Protein AF-A0A958K351-F1 (afdb_monomer_lite)

pLDDT: mean 77.96, std 15.74, range [41.97, 95.06]

Radius of gyration: 29.77 Å; chains: 1; bounding box: 104×42×27 Å

Sequence (90 aa):
MSCADQYLEPRKFEKPTNVEFVEIDAHNGRRASAQCPKDQRVWEVYLKGTEPLSECPLHGDPYRDSQTQGNGSKNKSNDRKSIWDLVFGD

Structure (mmCIF, N/CA/C/O backbone):
data_AF-A0A958K351-F1
#
_entry.id   AF-A0A958K351-F1
#
loop_
_atom_site.group_PDB
_atom_site.id
_atom_site.type_symbol
_atom_site.label_atom_id
_atom_site.label_alt_id
_atom_site.label_comp_id
_atom_site.label_asym_id
_atom_site.label_entity_id
_atom_site.label_seq_id
_atom_site.pdbx_PDB_ins_code
_atom_site.Cartn_x
_atom_site.Cartn_y
_atom_site.Cartn_z
_atom_site.occupancy
_atom_site.B_iso_or_equiv
_atom_site.auth_seq_id
_atom_site.auth_comp_id
_atom_site.auth_asym_id
_atom_site.auth_atom_id
_atom_site.pdbx_PDB_model_num
ATOM 1 N N . MET A 1 1 ? -44.692 -20.818 -2.213 1.00 52.62 1 MET A N 1
ATOM 2 C CA . MET A 1 1 ? -43.304 -20.541 -1.791 1.00 52.62 1 MET A CA 1
ATOM 3 C C . MET A 1 1 ? -42.902 -19.182 -2.343 1.00 52.62 1 MET A C 1
ATOM 5 O O . MET A 1 1 ? -42.851 -19.050 -3.556 1.00 52.62 1 MET A O 1
ATOM 9 N N . SER A 1 2 ? -42.716 -18.171 -1.490 1.00 60.28 2 SER A N 1
ATOM 10 C CA . SER A 1 2 ? -42.203 -16.852 -1.889 1.00 60.28 2 SER A CA 1
ATOM 11 C C . SER A 1 2 ? -40.784 -16.732 -1.338 1.00 60.28 2 SER A C 1
ATOM 13 O O . SER A 1 2 ? -40.612 -16.757 -0.123 1.00 60.28 2 SER A O 1
ATOM 15 N N . CYS A 1 3 ? -39.790 -16.701 -2.225 1.00 70.44 3 CYS A N 1
ATOM 16 C CA . CYS A 1 3 ? -38.358 -16.703 -1.898 1.00 70.44 3 CYS A CA 1
ATOM 17 C C . CYS A 1 3 ? -37.689 -15.371 -2.279 1.00 70.44 3 CYS A C 1
ATOM 19 O O . CYS A 1 3 ? -36.566 -15.370 -2.771 1.00 70.44 3 CYS A O 1
ATOM 21 N N . ALA A 1 4 ? -38.396 -14.247 -2.149 1.00 74.88 4 ALA A N 1
ATOM 22 C CA . ALA A 1 4 ? -37.821 -12.937 -2.437 1.00 74.88 4 ALA A CA 1
ATOM 23 C C . ALA A 1 4 ? -37.356 -12.286 -1.129 1.00 74.88 4 ALA A C 1
ATOM 25 O O . ALA A 1 4 ? -38.183 -11.815 -0.345 1.00 74.88 4 ALA A O 1
ATOM 26 N N . ASP A 1 5 ? -36.041 -12.289 -0.899 1.00 77.38 5 ASP A N 1
ATOM 27 C CA . ASP A 1 5 ? -35.417 -11.498 0.163 1.00 77.38 5 ASP A CA 1
ATOM 28 C C . ASP A 1 5 ? -35.738 -10.008 -0.036 1.00 77.38 5 ASP A C 1
ATOM 30 O O . ASP A 1 5 ? -35.788 -9.502 -1.161 1.00 77.38 5 ASP A O 1
ATOM 34 N N . GLN A 1 6 ? -35.991 -9.294 1.063 1.00 80.31 6 GLN A N 1
ATOM 35 C CA . GLN A 1 6 ? -36.302 -7.865 1.020 1.00 80.31 6 GLN A CA 1
ATOM 36 C C . GLN A 1 6 ? -35.091 -7.059 0.538 1.00 80.31 6 GLN A C 1
ATOM 38 O O . GLN A 1 6 ? -33.994 -7.171 1.085 1.00 80.31 6 GLN A O 1
ATOM 43 N N . TYR A 1 7 ? -35.311 -6.198 -0.456 1.00 80.44 7 TYR A N 1
ATOM 44 C CA . TYR A 1 7 ? -34.304 -5.251 -0.920 1.00 80.44 7 TYR A CA 1
ATOM 45 C C . TYR A 1 7 ? -34.080 -4.174 0.150 1.00 80.44 7 TYR A C 1
ATOM 47 O O . TYR A 1 7 ? -34.971 -3.372 0.432 1.00 80.44 7 TYR A O 1
ATOM 55 N N . LEU A 1 8 ? -32.898 -4.175 0.766 1.00 83.38 8 LEU A N 1
ATOM 56 C CA . LEU A 1 8 ? -32.475 -3.141 1.705 1.00 83.38 8 LEU A CA 1
ATOM 57 C C . LEU A 1 8 ? -31.769 -2.021 0.943 1.00 83.38 8 LEU A C 1
ATOM 59 O O . LEU A 1 8 ? -30.911 -2.278 0.100 1.00 83.38 8 LEU A O 1
ATOM 63 N N . GLU A 1 9 ? -32.097 -0.775 1.276 1.00 87.88 9 GLU A N 1
ATOM 64 C CA . GLU A 1 9 ? -31.368 0.376 0.748 1.00 87.88 9 GLU A CA 1
ATOM 65 C C . GLU A 1 9 ? -29.879 0.289 1.134 1.00 87.88 9 GLU A C 1
ATOM 67 O O . GLU A 1 9 ? -29.559 0.026 2.304 1.00 87.88 9 GLU A O 1
ATOM 72 N N . PRO A 1 10 ? -28.950 0.516 0.188 1.00 86.19 10 PRO A N 1
ATOM 73 C CA . PRO A 1 10 ? -27.529 0.480 0.482 1.00 86.19 10 PRO A CA 1
ATOM 74 C C . PRO A 1 10 ? -27.177 1.635 1.422 1.00 86.19 10 PRO A C 1
ATOM 76 O O . PRO A 1 10 ? -27.252 2.812 1.066 1.00 86.19 10 PRO A O 1
ATOM 79 N N . ARG A 1 11 ? -26.769 1.302 2.648 1.00 88.19 11 ARG A N 1
ATOM 80 C CA . ARG A 1 11 ? -26.245 2.296 3.588 1.00 88.19 11 ARG A CA 1
ATOM 81 C C . ARG A 1 11 ? -24.910 2.828 3.075 1.00 88.19 11 ARG A C 1
ATOM 83 O O . ARG A 1 11 ? -24.081 2.068 2.573 1.00 88.19 11 ARG A O 1
ATOM 90 N N . LYS A 1 12 ? -24.678 4.130 3.246 1.00 90.19 12 LYS A N 1
ATOM 91 C CA . LYS A 1 12 ? -23.379 4.738 2.950 1.00 90.19 12 LYS A CA 1
ATOM 92 C C . LYS A 1 12 ? -22.322 4.142 3.882 1.00 90.19 12 LYS A C 1
ATOM 94 O O . LYS A 1 12 ? -22.494 4.149 5.098 1.00 90.19 12 LYS A O 1
ATOM 99 N N . PHE A 1 13 ? -21.234 3.636 3.311 1.00 88.44 13 PHE A N 1
ATOM 100 C CA . PHE A 1 13 ? -20.091 3.176 4.089 1.00 88.44 13 PHE A CA 1
ATOM 101 C C . PHE A 1 13 ? -19.319 4.382 4.634 1.00 88.44 13 PHE A C 1
ATOM 103 O O . PHE A 1 13 ? -18.844 5.223 3.867 1.00 88.44 13 PHE A O 1
ATOM 110 N N . GLU A 1 14 ? -19.194 4.462 5.956 1.00 90.38 14 GLU A N 1
ATOM 111 C CA . GLU A 1 14 ? -18.362 5.455 6.630 1.00 90.38 14 GLU A CA 1
ATOM 112 C C . GLU A 1 14 ? -17.029 4.823 7.029 1.00 90.38 14 GLU A C 1
ATOM 114 O O . GLU A 1 14 ? -16.982 3.795 7.707 1.00 90.38 14 GLU A O 1
ATOM 119 N N . LYS A 1 15 ? -15.929 5.443 6.594 1.00 86.25 15 LYS A N 1
ATOM 120 C CA . LYS A 1 15 ? -14.581 4.985 6.922 1.00 86.25 15 LYS A CA 1
ATOM 121 C C . LYS A 1 15 ? -14.358 5.075 8.446 1.00 86.25 15 LYS A C 1
ATOM 123 O O . LYS A 1 15 ? -14.525 6.162 9.001 1.00 86.25 15 LYS A O 1
ATOM 128 N N . PRO A 1 16 ? -13.894 4.000 9.112 1.00 89.62 16 PRO A N 1
ATOM 129 C CA . PRO A 1 16 ? -13.530 4.068 10.522 1.00 89.62 16 PRO A CA 1
ATOM 130 C C . PRO A 1 16 ? -12.374 5.052 10.769 1.00 89.62 16 PRO A C 1
ATOM 132 O O . PRO A 1 16 ? -11.452 5.184 9.964 1.00 89.62 16 PRO A O 1
ATOM 135 N N . THR A 1 17 ? -12.376 5.724 11.918 1.00 89.81 17 THR A N 1
ATOM 136 C CA . THR A 1 17 ? -11.378 6.757 12.264 1.00 89.81 17 THR A CA 1
ATOM 137 C C . THR A 1 17 ? -9.955 6.224 12.454 1.00 89.81 17 THR A C 1
ATOM 139 O O . THR A 1 17 ? -8.994 6.978 12.276 1.00 89.81 17 THR A O 1
ATOM 142 N N . ASN A 1 18 ? -9.810 4.940 12.791 1.00 93.62 18 ASN A N 1
ATOM 143 C CA . ASN A 1 18 ? -8.530 4.299 13.118 1.00 93.62 18 ASN A CA 1
ATOM 144 C C . ASN A 1 18 ? -7.905 3.514 11.960 1.00 93.62 18 ASN A C 1
ATOM 146 O O . ASN A 1 18 ? -6.933 2.792 12.176 1.00 93.62 18 ASN A O 1
ATOM 150 N N . VAL A 1 19 ? -8.440 3.659 10.747 1.00 93.94 19 VAL A N 1
ATOM 151 C CA . VAL A 1 19 ? -7.851 3.062 9.546 1.00 93.94 19 VAL A CA 1
ATOM 152 C C . VAL A 1 19 ? -7.317 4.122 8.594 1.00 93.94 19 VAL A C 1
ATOM 154 O O . VAL A 1 19 ? -7.872 5.217 8.459 1.00 93.94 19 VAL A O 1
ATOM 157 N N . GLU A 1 20 ? -6.250 3.787 7.887 1.00 93.31 20 GLU A N 1
ATOM 158 C CA . GLU A 1 20 ? -5.661 4.593 6.827 1.00 93.31 20 GLU A CA 1
ATOM 159 C C . GLU A 1 20 ? -5.580 3.798 5.533 1.00 93.31 20 GLU A C 1
ATOM 161 O O . GLU A 1 20 ? -5.335 2.598 5.540 1.00 93.31 20 GLU A O 1
ATOM 166 N N . PHE A 1 21 ? -5.863 4.485 4.426 1.00 92.94 21 PHE A N 1
ATOM 167 C CA . PHE A 1 21 ? -5.696 3.928 3.092 1.00 92.94 21 PHE A CA 1
ATOM 168 C C . PHE A 1 21 ? -4.337 4.407 2.607 1.00 92.94 21 PHE A C 1
ATOM 170 O O . PHE A 1 21 ? -4.114 5.618 2.544 1.00 92.94 21 PHE A O 1
ATOM 177 N N . VAL A 1 22 ? -3.440 3.476 2.310 1.00 94.25 22 VAL A N 1
ATOM 178 C CA . VAL A 1 22 ? -2.073 3.772 1.881 1.00 94.25 22 VAL A CA 1
ATOM 179 C C . VAL A 1 22 ? -1.833 3.098 0.540 1.00 94.25 22 VAL A C 1
ATOM 181 O O . VAL A 1 22 ? -2.232 1.954 0.331 1.00 94.25 22 VAL A O 1
ATOM 184 N N . GLU A 1 23 ? -1.204 3.827 -0.377 1.00 95.06 23 GLU A N 1
ATOM 185 C CA . GLU A 1 23 ? -0.768 3.284 -1.659 1.00 95.06 23 GLU A CA 1
ATOM 186 C C . GLU A 1 23 ? 0.566 2.555 -1.462 1.00 95.06 23 GLU A C 1
ATOM 188 O O . GLU A 1 23 ? 1.546 3.132 -0.971 1.00 95.06 23 GLU A O 1
ATOM 193 N N . ILE A 1 24 ? 0.595 1.277 -1.822 1.00 94.38 24 ILE A N 1
ATOM 194 C CA . ILE A 1 24 ? 1.756 0.405 -1.677 1.00 94.38 24 ILE A CA 1
ATOM 195 C C . ILE A 1 24 ? 2.140 -0.223 -3.017 1.00 94.38 24 ILE A C 1
ATOM 197 O O . ILE A 1 24 ? 1.340 -0.281 -3.952 1.00 94.38 24 ILE A O 1
ATOM 201 N N . ASP A 1 25 ? 3.380 -0.687 -3.103 1.00 92.81 25 ASP A N 1
ATOM 202 C CA . ASP A 1 25 ? 3.884 -1.469 -4.225 1.00 92.81 25 ASP A CA 1
ATOM 203 C C . ASP A 1 25 ? 3.604 -2.964 -4.002 1.00 92.81 25 ASP A C 1
ATOM 205 O O . ASP A 1 25 ? 4.087 -3.563 -3.035 1.00 92.81 25 ASP A O 1
ATOM 209 N N . ALA A 1 26 ? 2.837 -3.578 -4.906 1.00 90.38 26 ALA A N 1
ATOM 210 C CA . ALA A 1 26 ? 2.372 -4.962 -4.795 1.00 90.38 26 ALA A CA 1
ATOM 211 C C . ALA A 1 26 ? 3.513 -5.995 -4.748 1.00 90.38 26 ALA A C 1
ATOM 213 O O . ALA A 1 26 ? 3.326 -7.108 -4.260 1.00 90.38 26 ALA A O 1
ATOM 214 N N . HIS A 1 27 ? 4.704 -5.641 -5.239 1.00 87.50 27 HIS A N 1
ATOM 215 C CA . HIS A 1 27 ? 5.850 -6.547 -5.267 1.00 87.50 27 HIS A CA 1
ATOM 216 C C . HIS A 1 27 ? 6.566 -6.697 -3.925 1.00 87.50 27 HIS A C 1
ATOM 218 O O . HIS A 1 27 ? 7.076 -7.777 -3.625 1.00 87.50 27 HIS A O 1
ATOM 224 N N . ASN A 1 28 ? 6.664 -5.626 -3.137 1.00 86.19 28 ASN A N 1
ATOM 225 C CA . ASN A 1 28 ? 7.494 -5.612 -1.930 1.00 86.19 28 ASN A CA 1
ATOM 226 C C . ASN A 1 28 ? 6.749 -5.186 -0.658 1.00 86.19 28 ASN A C 1
ATOM 228 O O . ASN A 1 28 ? 7.356 -5.208 0.415 1.00 86.19 28 ASN A O 1
ATOM 232 N N . GLY A 1 29 ? 5.476 -4.791 -0.762 1.00 89.00 29 GLY A N 1
ATOM 233 C CA . GLY A 1 29 ? 4.659 -4.370 0.377 1.00 89.00 29 GLY A CA 1
ATOM 234 C C . GLY A 1 29 ? 5.111 -3.054 1.016 1.00 89.00 29 GLY A C 1
ATOM 235 O O . GLY A 1 29 ? 4.747 -2.756 2.152 1.00 89.00 29 GLY A O 1
ATOM 236 N N . ARG A 1 30 ? 5.956 -2.275 0.333 1.00 92.62 30 ARG A N 1
ATOM 237 C CA . ARG A 1 30 ? 6.439 -0.971 0.803 1.00 92.62 30 ARG A CA 1
ATOM 238 C C . ARG A 1 30 ? 5.578 0.148 0.248 1.00 92.62 30 ARG A C 1
ATOM 240 O O . ARG A 1 30 ? 4.859 -0.026 -0.733 1.00 92.62 30 ARG A O 1
ATOM 247 N N . ARG A 1 31 ? 5.690 1.328 0.856 1.00 92.81 31 ARG A N 1
ATOM 248 C CA . ARG A 1 31 ? 4.955 2.513 0.418 1.00 92.81 31 ARG A CA 1
ATOM 249 C C . ARG A 1 31 ? 5.329 2.858 -1.023 1.00 92.81 31 ARG A C 1
ATOM 251 O O . ARG A 1 31 ? 6.515 2.971 -1.343 1.00 92.81 31 ARG A O 1
ATOM 258 N N . ALA A 1 32 ? 4.330 3.005 -1.886 1.00 92.69 32 ALA A N 1
ATOM 259 C CA . ALA A 1 32 ? 4.562 3.314 -3.286 1.00 92.69 32 ALA A CA 1
ATOM 260 C C . ALA A 1 32 ? 5.187 4.708 -3.424 1.00 92.69 32 ALA A C 1
ATOM 262 O O . ALA A 1 32 ? 4.707 5.678 -2.836 1.00 92.69 32 ALA A O 1
ATOM 263 N N . SER A 1 33 ? 6.253 4.807 -4.218 1.00 88.94 33 SER A N 1
ATOM 264 C CA . SER A 1 33 ? 6.816 6.090 -4.640 1.00 88.94 33 SER A CA 1
ATOM 265 C C . SER A 1 33 ? 6.173 6.555 -5.951 1.00 88.94 33 SER A C 1
ATOM 267 O O . SER A 1 33 ? 5.523 5.782 -6.661 1.00 88.94 33 SER A O 1
ATOM 269 N N . ALA A 1 34 ? 6.400 7.815 -6.331 1.00 86.50 34 ALA A N 1
ATOM 270 C CA . ALA A 1 34 ? 5.906 8.357 -7.598 1.00 86.50 34 ALA A CA 1
ATOM 271 C C . ALA A 1 34 ? 6.450 7.616 -8.835 1.00 86.50 34 ALA A C 1
ATOM 273 O O . ALA A 1 34 ? 5.808 7.640 -9.888 1.00 86.50 34 ALA A O 1
ATOM 274 N N . GLN A 1 35 ? 7.607 6.956 -8.713 1.00 86.25 35 GLN A N 1
ATOM 275 C CA . GLN A 1 35 ? 8.195 6.179 -9.803 1.00 86.25 35 GLN A CA 1
ATOM 276 C C . GLN A 1 35 ? 7.606 4.765 -9.934 1.00 86.25 35 GLN A C 1
ATOM 278 O O . GLN A 1 35 ? 7.871 4.093 -10.927 1.00 86.25 35 GLN A O 1
ATOM 283 N N . CYS A 1 36 ? 6.794 4.305 -8.975 1.00 86.88 36 CYS A N 1
ATOM 284 C CA . CYS A 1 36 ? 6.177 2.984 -9.066 1.00 86.88 36 CYS A CA 1
ATOM 285 C C . CYS A 1 36 ? 5.196 2.90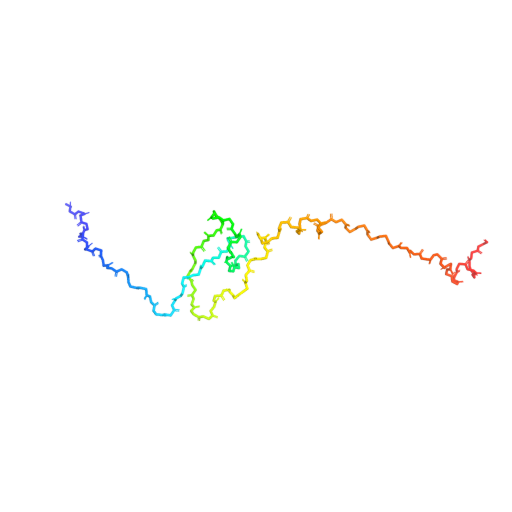9 -10.258 1.00 86.88 36 CYS A C 1
ATOM 287 O O . CYS A 1 36 ? 4.384 3.830 -10.461 1.00 86.88 36 CYS A O 1
ATOM 289 N N . PRO A 1 37 ? 5.228 1.821 -11.050 1.00 89.06 37 PRO A N 1
ATOM 290 C CA . PRO A 1 37 ? 4.271 1.590 -12.127 1.00 89.06 37 PRO A CA 1
ATOM 291 C C . PRO A 1 37 ? 2.826 1.663 -11.616 1.00 89.06 37 PRO A C 1
ATOM 293 O O . PRO A 1 37 ? 2.533 1.308 -10.476 1.00 89.06 37 PRO A O 1
ATOM 296 N N . LYS A 1 38 ? 1.901 2.192 -12.426 1.00 89.62 38 LYS A N 1
ATOM 297 C CA . LYS A 1 38 ? 0.494 2.368 -12.003 1.00 89.62 38 LYS A CA 1
ATOM 298 C C . LYS A 1 38 ? -0.219 1.036 -11.770 1.00 89.62 38 LYS A C 1
ATOM 300 O O . LYS A 1 38 ? -1.107 0.968 -10.939 1.00 89.62 38 LYS A O 1
ATOM 305 N N . ASP A 1 39 ? 0.172 0.011 -12.511 1.00 91.00 39 ASP A N 1
ATOM 306 C CA . ASP A 1 39 ? -0.321 -1.363 -12.435 1.00 91.00 39 ASP A CA 1
ATOM 307 C C . ASP A 1 39 ? 0.131 -2.101 -11.168 1.00 91.00 39 ASP A C 1
ATOM 309 O O . ASP A 1 39 ? -0.534 -3.037 -10.739 1.00 91.00 39 ASP A O 1
ATOM 313 N N . GLN A 1 40 ? 1.225 -1.656 -10.547 1.00 88.81 40 GLN A N 1
ATOM 314 C CA . GLN A 1 40 ? 1.772 -2.258 -9.328 1.00 88.81 40 GLN A CA 1
ATOM 315 C C . GLN A 1 40 ? 1.392 -1.486 -8.061 1.00 88.81 40 GLN A C 1
ATOM 317 O O . GLN A 1 40 ? 1.594 -1.972 -6.950 1.00 88.81 40 GLN A O 1
ATOM 322 N N . ARG A 1 41 ? 0.814 -0.292 -8.220 1.00 93.00 41 ARG A N 1
ATOM 323 C CA . ARG A 1 41 ? 0.298 0.518 -7.122 1.00 93.00 41 ARG A CA 1
ATOM 324 C C . ARG A 1 41 ? -1.075 0.026 -6.700 1.00 93.00 41 ARG A C 1
ATOM 326 O O . ARG A 1 41 ? -2.037 0.113 -7.462 1.00 93.00 41 ARG A O 1
ATOM 333 N N . VAL A 1 42 ? -1.167 -0.461 -5.469 1.00 94.25 42 VAL A N 1
ATOM 334 C CA . VAL A 1 42 ? -2.420 -0.945 -4.885 1.00 94.25 42 VAL A CA 1
ATOM 335 C C . VAL A 1 42 ? -2.738 -0.191 -3.602 1.00 94.25 42 VAL A C 1
ATOM 337 O O . VAL A 1 42 ? -1.849 0.191 -2.843 1.00 94.25 42 VAL A O 1
ATOM 340 N N . TRP A 1 43 ? -4.026 0.056 -3.378 1.00 94.25 43 TRP A N 1
ATOM 341 C CA . TRP A 1 43 ? -4.513 0.686 -2.156 1.00 94.25 43 TRP A CA 1
ATOM 342 C C . TRP A 1 43 ? -4.817 -0.380 -1.116 1.00 94.25 43 TRP A C 1
ATOM 344 O O . TRP A 1 43 ? -5.685 -1.226 -1.327 1.00 94.25 43 TRP A O 1
ATOM 354 N N . GLU A 1 44 ? -4.149 -0.289 0.024 1.00 94.25 44 GLU A N 1
ATOM 355 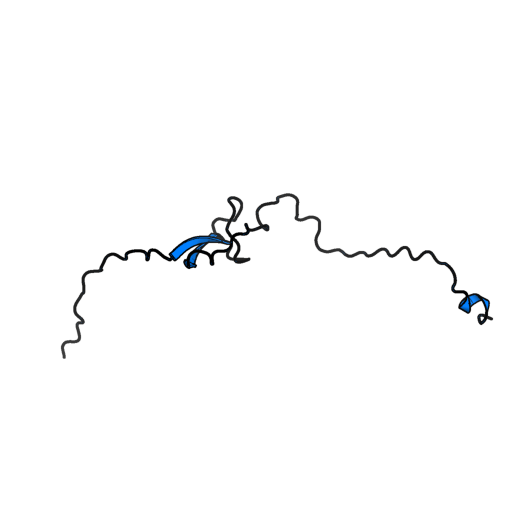C CA . GLU A 1 44 ? -4.373 -1.174 1.159 1.00 94.25 44 GLU A CA 1
ATOM 356 C C . GLU A 1 44 ? -4.832 -0.406 2.395 1.00 94.25 44 GLU A C 1
ATOM 358 O O . GLU A 1 44 ? -4.622 0.803 2.530 1.00 94.25 44 GLU A O 1
ATOM 363 N N . VAL A 1 45 ? -5.500 -1.130 3.295 1.00 93.88 45 VAL A N 1
ATOM 364 C CA . VAL A 1 45 ? -6.054 -0.590 4.536 1.00 93.88 45 VAL A CA 1
ATOM 365 C C . VAL A 1 45 ? -5.186 -1.022 5.704 1.00 93.88 45 VAL A C 1
ATOM 367 O O . VAL A 1 45 ? -5.084 -2.209 5.998 1.00 93.88 45 VAL A O 1
ATOM 370 N N . TYR A 1 46 ? -4.627 -0.044 6.405 1.00 94.19 46 TYR A N 1
ATOM 371 C CA . TYR A 1 46 ? -3.818 -0.250 7.599 1.00 94.19 46 TYR A CA 1
ATOM 372 C C . TYR A 1 46 ? -4.529 0.303 8.826 1.00 94.19 46 TYR A C 1
ATOM 374 O O . TYR A 1 46 ? -5.308 1.256 8.741 1.00 94.19 46 TYR A O 1
ATOM 382 N N . LEU A 1 47 ? -4.245 -0.278 9.990 1.00 94.62 47 LEU A N 1
ATOM 383 C CA . LEU A 1 47 ? -4.504 0.407 11.251 1.00 94.62 47 LEU A CA 1
ATOM 384 C C . LEU A 1 47 ? -3.491 1.546 11.385 1.00 94.62 47 LEU A C 1
ATOM 386 O O . LEU A 1 47 ? -2.323 1.366 11.041 1.00 94.62 47 LEU A O 1
ATOM 390 N N . LYS A 1 48 ? -3.917 2.698 11.903 1.00 93.25 48 LYS A N 1
ATOM 391 C CA . LYS A 1 48 ? -3.010 3.832 12.133 1.00 93.25 48 LYS A CA 1
ATOM 392 C C . LYS A 1 48 ? -1.772 3.415 12.934 1.00 93.25 48 LYS A C 1
ATOM 394 O O . LYS A 1 48 ? -1.906 2.841 14.014 1.00 93.25 48 LYS A O 1
ATOM 399 N N . GLY A 1 49 ? -0.590 3.741 12.419 1.00 91.56 49 GLY A N 1
ATOM 400 C CA . GLY A 1 49 ? 0.713 3.400 12.987 1.00 91.56 49 GLY A CA 1
ATOM 401 C C . GLY A 1 49 ? 1.240 2.013 12.605 1.00 91.56 49 GLY A C 1
ATOM 402 O O . GLY A 1 49 ? 2.330 1.651 13.044 1.00 91.56 49 GLY A O 1
ATOM 403 N N . THR A 1 50 ? 0.495 1.229 11.818 1.00 93.81 50 THR A N 1
ATOM 404 C CA . THR A 1 50 ? 0.938 -0.087 11.307 1.00 93.81 50 THR A CA 1
ATOM 405 C C . THR A 1 50 ? 1.314 -0.052 9.830 1.00 93.81 50 THR A C 1
ATOM 407 O O . THR A 1 50 ? 1.767 -1.055 9.282 1.00 93.81 50 THR A O 1
ATOM 410 N N . GLU A 1 51 ? 1.128 1.095 9.180 1.00 94.25 51 GLU A N 1
ATOM 411 C CA . GLU A 1 51 ? 1.465 1.294 7.783 1.00 94.25 51 GLU A CA 1
ATOM 412 C C . GLU A 1 51 ? 2.979 1.216 7.518 1.00 94.25 51 GLU A C 1
ATOM 414 O O . GLU A 1 51 ? 3.799 1.626 8.350 1.00 94.25 51 GLU A O 1
ATOM 419 N N . PRO A 1 52 ? 3.382 0.732 6.331 1.00 91.19 52 PRO A N 1
ATOM 420 C CA . PRO A 1 52 ? 4.773 0.770 5.917 1.00 91.19 52 PRO A CA 1
ATOM 421 C C . PRO A 1 52 ? 5.249 2.222 5.779 1.00 91.19 52 PRO A C 1
ATOM 423 O O . PRO A 1 52 ? 4.731 3.006 4.982 1.00 91.19 52 PRO A O 1
ATOM 426 N N . LEU A 1 53 ? 6.285 2.574 6.541 1.00 90.88 53 LEU A N 1
ATOM 427 C CA . LEU A 1 53 ? 6.884 3.913 6.514 1.00 90.88 53 LEU A CA 1
ATOM 428 C C . LEU A 1 53 ? 7.955 4.062 5.427 1.00 90.88 53 LEU A C 1
ATOM 430 O O . LEU A 1 53 ? 8.196 5.167 4.950 1.00 90.88 53 LEU A O 1
ATOM 434 N N . SER A 1 54 ? 8.609 2.965 5.034 1.00 89.06 54 SER A N 1
ATOM 435 C CA . SER A 1 54 ? 9.673 3.000 4.028 1.00 89.06 54 SER A CA 1
ATOM 436 C C . SER A 1 54 ? 9.108 3.006 2.611 1.00 89.06 54 SER A C 1
ATOM 438 O O . SER A 1 54 ? 8.241 2.186 2.298 1.00 89.06 54 SER A O 1
ATOM 440 N N . GLU A 1 55 ? 9.665 3.850 1.748 1.00 89.31 55 GLU A N 1
ATOM 441 C CA . GLU A 1 55 ? 9.346 3.880 0.319 1.00 89.31 55 GLU A CA 1
ATOM 442 C C . GLU A 1 55 ? 9.908 2.662 -0.436 1.00 89.31 55 GLU A C 1
ATOM 444 O O . GLU A 1 55 ? 10.888 2.028 -0.018 1.00 89.31 55 GLU A O 1
ATOM 449 N N . CYS A 1 56 ? 9.264 2.327 -1.556 1.00 85.75 56 CYS A N 1
ATOM 450 C CA . CYS A 1 56 ? 9.701 1.299 -2.493 1.00 85.75 56 CYS A CA 1
ATOM 451 C C . CYS A 1 56 ? 11.038 1.701 -3.157 1.00 85.75 56 CYS A C 1
ATOM 453 O O . CYS A 1 56 ? 11.093 2.714 -3.854 1.00 85.75 56 CYS A O 1
ATOM 455 N N . PRO A 1 57 ? 12.115 0.906 -2.998 1.00 83.25 57 PRO A N 1
ATOM 456 C CA . PRO A 1 57 ? 13.415 1.205 -3.598 1.00 83.25 57 PRO A CA 1
ATOM 457 C C . PRO A 1 57 ? 13.576 0.669 -5.032 1.00 83.25 57 PRO A C 1
ATOM 459 O O . PRO A 1 57 ? 14.633 0.872 -5.621 1.00 83.25 57 PRO A O 1
ATOM 462 N N . LEU A 1 58 ? 12.591 -0.064 -5.570 1.00 78.69 58 LEU A N 1
ATOM 463 C CA . LEU A 1 58 ? 12.738 -0.832 -6.815 1.00 78.69 58 LEU A CA 1
ATOM 464 C C . LEU A 1 58 ? 12.617 0.036 -8.068 1.00 78.69 58 LEU A C 1
ATOM 466 O O . LEU A 1 58 ? 13.448 -0.043 -8.961 1.00 78.69 58 LEU A O 1
ATOM 470 N N . HIS A 1 59 ? 11.587 0.874 -8.132 1.00 74.31 59 HIS A N 1
ATOM 471 C CA . HIS A 1 59 ? 11.202 1.551 -9.375 1.00 74.31 59 HIS A CA 1
ATOM 472 C C . HIS A 1 59 ? 11.783 2.966 -9.504 1.00 74.31 59 HIS A C 1
ATOM 474 O O . HIS A 1 59 ? 11.486 3.677 -10.458 1.00 74.31 59 HIS A O 1
ATOM 480 N N . GLY A 1 60 ? 12.598 3.389 -8.532 1.00 61.59 60 GLY A N 1
ATOM 481 C CA . GLY A 1 60 ? 13.103 4.756 -8.403 1.00 61.59 60 GLY A CA 1
ATOM 482 C C . GLY A 1 60 ? 14.472 5.032 -9.020 1.00 61.59 60 GLY A C 1
ATOM 483 O O . GLY A 1 60 ? 14.933 6.167 -8.917 1.00 61.59 60 GLY A O 1
ATOM 484 N N . ASP A 1 61 ? 15.126 4.049 -9.638 1.00 55.22 61 ASP A N 1
ATOM 485 C CA . ASP A 1 61 ? 16.519 4.196 -10.055 1.00 55.22 61 ASP A CA 1
ATOM 486 C C . ASP A 1 61 ? 16.750 3.686 -11.488 1.00 55.22 61 ASP A C 1
ATOM 488 O O . ASP A 1 61 ? 16.899 2.485 -11.692 1.00 55.22 61 ASP A O 1
ATOM 492 N N . PRO A 1 62 ? 16.815 4.572 -12.501 1.00 54.41 62 PRO A N 1
ATOM 493 C CA . PRO A 1 62 ? 17.193 4.179 -13.860 1.00 54.41 62 PRO A CA 1
ATOM 494 C C . PRO A 1 62 ? 18.677 3.774 -13.991 1.00 54.41 62 PRO A C 1
ATOM 496 O O . PRO A 1 62 ? 19.136 3.506 -15.098 1.00 54.41 62 PRO A O 1
ATOM 499 N N . TYR A 1 63 ? 19.453 3.769 -12.899 1.00 52.75 63 TYR A N 1
ATOM 500 C CA . TYR A 1 63 ? 20.896 3.521 -12.888 1.00 52.75 63 TYR A CA 1
ATOM 501 C C . TYR A 1 63 ? 21.322 2.325 -12.009 1.00 52.75 63 TYR A C 1
ATOM 503 O O . TYR A 1 63 ? 22.499 1.949 -12.015 1.00 52.75 63 TYR A O 1
ATOM 511 N N . ARG A 1 64 ? 20.409 1.669 -11.273 1.00 51.34 64 ARG A N 1
ATOM 512 C CA . ARG A 1 64 ? 20.753 0.546 -10.367 1.00 51.34 64 ARG A CA 1
ATOM 513 C C . ARG A 1 64 ? 20.673 -0.856 -10.958 1.00 51.34 64 ARG A C 1
ATOM 515 O O . ARG A 1 64 ? 21.011 -1.812 -10.261 1.00 51.34 64 ARG A O 1
ATOM 522 N N . ASP A 1 65 ? 20.407 -0.984 -12.249 1.00 49.88 65 ASP A N 1
ATOM 523 C CA . ASP A 1 65 ? 20.333 -2.290 -12.921 1.00 49.88 65 ASP A CA 1
ATOM 524 C C . ASP A 1 65 ? 21.720 -2.920 -13.176 1.00 49.88 65 ASP A C 1
ATOM 526 O O . ASP A 1 65 ? 21.829 -4.035 -13.680 1.00 49.88 65 ASP A O 1
ATOM 530 N N . SER A 1 66 ? 22.815 -2.235 -12.823 1.00 55.00 66 SER A N 1
ATOM 531 C CA . SER A 1 66 ? 24.177 -2.669 -13.180 1.00 55.00 66 SER A CA 1
ATOM 532 C C . SER A 1 66 ? 24.930 -3.447 -12.098 1.00 55.00 66 SER A C 1
ATOM 534 O O . SER A 1 66 ? 26.042 -3.905 -12.359 1.00 55.00 66 SER A O 1
ATOM 536 N N . GLN A 1 67 ? 24.411 -3.581 -10.871 1.00 57.66 67 GLN A N 1
ATOM 537 C CA . GLN A 1 67 ? 25.198 -4.176 -9.778 1.00 57.66 67 GLN A CA 1
ATOM 538 C C . GLN A 1 67 ? 24.406 -5.106 -8.865 1.00 57.66 67 GLN A C 1
ATOM 540 O O . GLN A 1 67 ? 24.420 -4.948 -7.646 1.00 57.66 67 GLN A O 1
ATOM 545 N N . THR A 1 68 ? 23.766 -6.141 -9.412 1.00 58.22 68 THR A N 1
ATOM 546 C CA . THR A 1 68 ? 23.584 -7.380 -8.636 1.00 58.22 68 THR A CA 1
ATOM 547 C C . THR A 1 68 ? 23.413 -8.600 -9.539 1.00 58.22 68 THR A C 1
ATOM 549 O O . THR A 1 68 ? 22.302 -9.017 -9.825 1.00 58.22 68 THR A O 1
ATOM 552 N N . GLN A 1 69 ? 24.533 -9.179 -9.981 1.00 56.44 69 GLN A N 1
ATOM 553 C CA . GLN A 1 69 ? 24.880 -10.602 -9.805 1.00 56.44 69 GLN A CA 1
ATOM 554 C C . GLN A 1 69 ? 26.026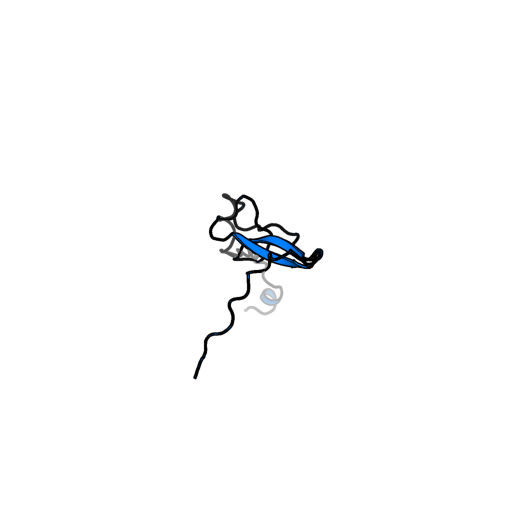 -10.988 -10.745 1.00 56.44 69 GLN A C 1
ATOM 556 O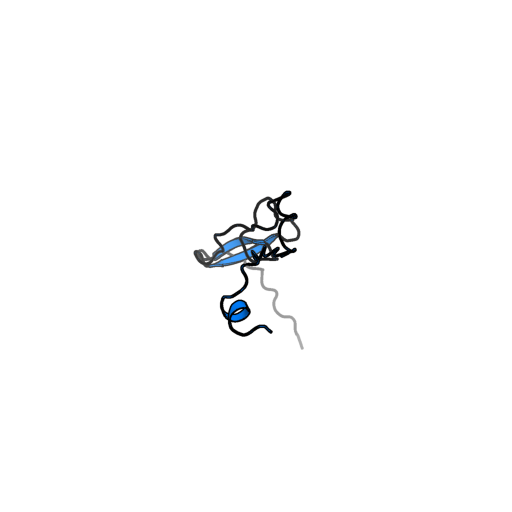 O . GLN A 1 69 ? 25.868 -11.249 -11.930 1.00 56.44 69 GLN A O 1
ATOM 561 N N . GLY A 1 70 ? 27.212 -11.024 -10.152 1.00 41.97 70 GLY A N 1
ATOM 562 C CA . GLY A 1 70 ? 28.452 -11.440 -10.779 1.00 41.97 70 GLY A CA 1
ATOM 563 C C . GLY A 1 70 ? 29.560 -11.362 -9.745 1.00 41.97 70 GLY A C 1
ATOM 564 O O . GLY A 1 70 ? 30.507 -10.601 -9.909 1.00 41.97 70 GLY A O 1
ATOM 565 N N . ASN A 1 71 ? 29.404 -12.098 -8.640 1.00 54.62 71 ASN A N 1
ATOM 566 C CA . ASN A 1 71 ? 30.458 -12.323 -7.652 1.00 54.62 71 ASN A CA 1
ATOM 567 C C . ASN A 1 71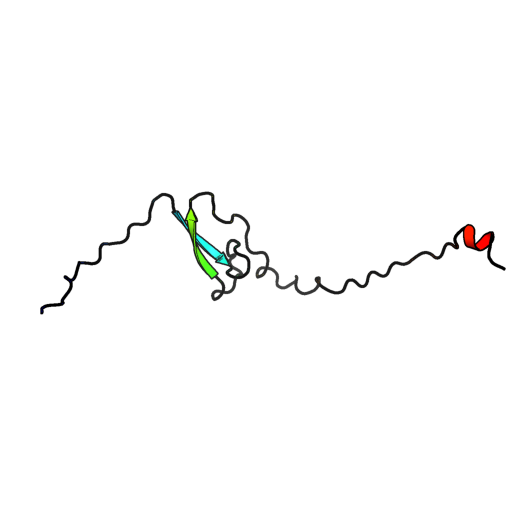 ? 31.608 -13.112 -8.305 1.00 54.62 71 ASN A C 1
ATOM 569 O O . ASN A 1 71 ? 31.806 -14.294 -8.044 1.00 54.62 71 ASN A O 1
ATOM 573 N N . GLY A 1 72 ? 32.385 -12.455 -9.163 1.00 47.50 72 GLY A N 1
ATOM 574 C CA . GLY A 1 72 ? 33.729 -12.868 -9.528 1.00 47.50 72 GLY A CA 1
ATOM 575 C C . GLY A 1 72 ? 34.672 -12.398 -8.434 1.00 47.50 72 GLY A C 1
ATOM 576 O O . GLY A 1 72 ? 35.366 -11.396 -8.601 1.00 47.50 72 GLY A O 1
ATOM 577 N N . SER A 1 73 ? 34.667 -13.098 -7.299 1.00 55.31 73 SER A N 1
ATOM 578 C CA . SER A 1 73 ? 35.639 -12.885 -6.230 1.00 55.31 73 SER A CA 1
ATOM 579 C C . SER A 1 73 ? 37.018 -13.295 -6.756 1.00 55.31 73 SER A C 1
ATOM 581 O O . SER A 1 73 ? 37.445 -14.440 -6.620 1.00 55.31 73 SER A O 1
ATOM 583 N N . LYS A 1 74 ? 37.714 -12.380 -7.441 1.00 50.41 74 LYS A N 1
ATOM 584 C CA . LYS A 1 74 ? 39.138 -12.531 -7.750 1.00 50.41 74 LYS A CA 1
ATOM 585 C C . LYS A 1 74 ? 39.902 -12.342 -6.444 1.00 50.41 74 LYS A C 1
ATOM 587 O O . LYS A 1 74 ? 40.456 -11.276 -6.184 1.00 50.41 74 LYS A O 1
ATOM 592 N N . ASN A 1 75 ? 39.927 -13.390 -5.624 1.00 53.66 75 ASN A N 1
ATOM 593 C CA . ASN A 1 75 ? 40.917 -13.530 -4.570 1.00 53.66 75 ASN A CA 1
ATOM 594 C C . ASN A 1 75 ? 42.289 -13.568 -5.248 1.00 53.66 75 ASN A C 1
ATOM 596 O O . ASN A 1 75 ? 42.712 -14.591 -5.782 1.00 53.66 75 ASN A O 1
ATOM 600 N N . LYS A 1 76 ? 42.988 -12.431 -5.248 1.00 53.47 76 LYS A N 1
ATOM 601 C CA . LYS A 1 76 ? 44.436 -12.387 -5.448 1.00 53.47 76 LYS A CA 1
ATOM 602 C C . LYS A 1 76 ? 45.051 -12.994 -4.185 1.00 53.47 76 LYS A C 1
ATOM 604 O O . LYS A 1 76 ? 45.432 -12.279 -3.263 1.00 53.47 76 LYS A O 1
ATOM 609 N N . SER A 1 77 ? 45.065 -14.323 -4.097 1.00 57.75 77 SER A N 1
ATOM 610 C CA . SER A 1 77 ? 45.886 -15.013 -3.111 1.00 57.75 77 SER A CA 1
ATOM 611 C C . SER A 1 77 ? 47.330 -14.713 -3.485 1.00 57.75 77 SER A C 1
ATOM 613 O O . SER A 1 77 ? 47.857 -15.257 -4.454 1.00 57.75 77 SER A O 1
ATOM 615 N N . ASN A 1 78 ? 47.942 -13.772 -2.769 1.00 59.41 78 ASN A N 1
ATOM 616 C CA . ASN A 1 78 ? 49.385 -13.642 -2.780 1.00 59.41 78 ASN A CA 1
ATOM 617 C C . ASN A 1 78 ? 49.942 -14.984 -2.318 1.00 59.41 78 ASN A C 1
ATOM 619 O O . ASN A 1 78 ? 49.786 -15.368 -1.159 1.00 59.41 78 ASN A O 1
ATOM 623 N N . ASP A 1 79 ? 50.535 -15.680 -3.275 1.00 62.25 79 ASP A N 1
ATOM 624 C CA . ASP A 1 79 ? 51.237 -16.938 -3.135 1.00 62.25 79 ASP A CA 1
ATOM 625 C C . ASP A 1 79 ? 52.453 -16.714 -2.226 1.00 62.25 79 ASP A C 1
ATOM 627 O O . ASP A 1 79 ? 53.547 -16.343 -2.651 1.00 62.25 79 ASP A O 1
ATOM 631 N N . ARG A 1 80 ? 52.223 -16.809 -0.917 1.00 66.12 80 ARG A N 1
ATOM 632 C CA . ARG A 1 80 ? 53.286 -16.980 0.065 1.00 66.12 80 ARG A CA 1
ATOM 633 C C . ARG A 1 80 ? 53.245 -18.443 0.449 1.00 66.12 80 ARG A C 1
ATOM 635 O O . ARG A 1 80 ? 52.366 -18.854 1.203 1.00 66.12 80 ARG A O 1
ATOM 642 N N . LYS A 1 81 ? 54.184 -19.203 -0.114 1.00 70.81 81 LYS A N 1
ATOM 643 C CA . LYS A 1 81 ? 54.398 -20.613 0.209 1.00 70.81 81 LYS A CA 1
ATOM 644 C C . LYS A 1 81 ? 54.383 -20.795 1.725 1.00 70.81 81 LYS A C 1
ATOM 646 O O . LYS A 1 81 ? 55.066 -20.074 2.457 1.00 70.81 81 LYS A O 1
ATOM 651 N N . SER A 1 82 ? 53.534 -21.712 2.173 1.00 72.56 82 SER A N 1
ATOM 652 C CA . SER A 1 82 ? 53.376 -22.056 3.582 1.00 72.56 82 SER A CA 1
ATOM 653 C C . SER A 1 82 ? 54.698 -22.591 4.124 1.00 72.56 82 SER A C 1
ATOM 655 O O . SER A 1 82 ? 55.397 -23.331 3.440 1.00 72.56 82 SER A O 1
ATOM 657 N N . ILE A 1 83 ? 55.029 -22.258 5.370 1.00 70.25 83 ILE A N 1
ATOM 658 C CA . ILE A 1 83 ? 56.225 -22.765 6.066 1.00 70.25 83 ILE A CA 1
ATOM 659 C C . ILE A 1 83 ? 56.265 -24.304 6.083 1.00 70.25 83 ILE A C 1
ATOM 661 O O . ILE A 1 83 ? 57.341 -24.888 6.075 1.00 70.25 83 ILE A O 1
ATOM 665 N N . TRP A 1 84 ? 55.107 -24.965 6.030 1.00 67.06 84 TRP A N 1
ATOM 666 C CA . TRP A 1 84 ? 55.012 -26.425 5.946 1.00 67.06 84 TRP A CA 1
ATOM 667 C C . TRP A 1 84 ? 55.518 -26.997 4.613 1.00 67.06 84 TRP A C 1
ATOM 669 O O . TRP A 1 84 ? 56.049 -28.103 4.597 1.00 67.06 84 TRP A O 1
ATOM 679 N N . ASP A 1 85 ? 55.440 -26.217 3.533 1.00 67.69 85 ASP A N 1
ATOM 680 C CA . ASP A 1 85 ? 55.925 -26.571 2.191 1.00 67.69 85 ASP A CA 1
ATOM 681 C C . ASP A 1 85 ? 57.467 -26.506 2.095 1.00 67.69 85 ASP A C 1
ATOM 683 O O . ASP A 1 85 ? 58.066 -27.086 1.199 1.00 67.69 85 ASP A O 1
ATOM 687 N N . LEU A 1 86 ? 58.130 -25.821 3.041 1.00 67.56 86 LEU A N 1
ATOM 688 C CA . LEU A 1 86 ? 59.596 -25.760 3.168 1.00 67.56 86 LEU A CA 1
ATOM 689 C C . LEU A 1 86 ? 60.176 -26.840 4.097 1.00 67.56 86 LEU A C 1
ATOM 691 O O . LEU A 1 86 ? 61.386 -27.049 4.086 1.00 67.56 86 LEU A O 1
ATOM 695 N N . VAL A 1 87 ? 59.348 -27.483 4.929 1.00 72.06 87 VAL A N 1
ATOM 696 C CA . VAL A 1 87 ? 59.805 -28.446 5.953 1.00 72.06 87 VAL A CA 1
ATOM 697 C C . VAL A 1 87 ? 59.530 -29.902 5.553 1.00 72.06 87 VAL A C 1
ATOM 699 O O . VAL A 1 87 ? 60.247 -30.786 6.012 1.00 72.06 87 VAL A O 1
ATOM 702 N N . PHE A 1 88 ? 58.538 -30.167 4.692 1.00 71.31 88 PHE A N 1
ATOM 703 C CA . PHE A 1 88 ? 58.118 -31.536 4.340 1.00 71.31 88 PHE A CA 1
ATOM 704 C C . PHE A 1 88 ? 57.930 -31.797 2.833 1.00 71.31 88 PHE A C 1
ATOM 706 O O . PHE A 1 88 ? 57.361 -32.826 2.475 1.00 71.31 88 PHE A O 1
ATOM 713 N N . GLY A 1 89 ? 58.361 -30.887 1.955 1.00 66.00 89 GLY A N 1
ATOM 714 C CA . GLY A 1 89 ? 58.362 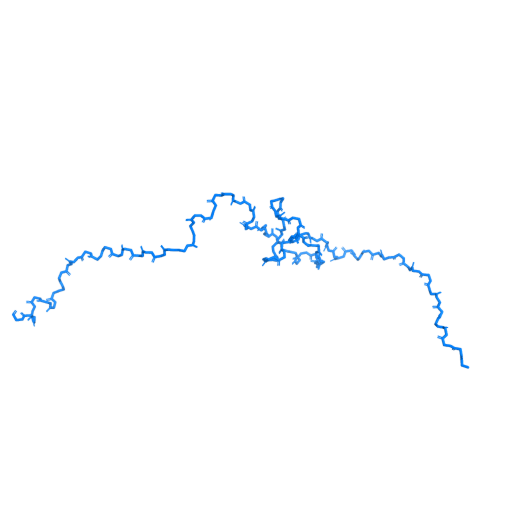-31.109 0.504 1.00 66.00 89 GLY A CA 1
ATOM 715 C C . GLY A 1 89 ? 59.706 -31.678 0.042 1.00 66.00 89 GLY A C 1
ATOM 716 O O . GLY A 1 89 ? 60.731 -31.077 0.356 1.00 66.00 89 GLY A O 1
ATOM 717 N N . ASP A 1 90 ? 59.681 -32.825 -0.644 1.00 57.03 90 ASP A N 1
ATOM 718 C CA . ASP A 1 90 ? 60.838 -33.503 -1.268 1.00 57.03 90 ASP A CA 1
ATOM 719 C C . ASP A 1 90 ? 61.700 -32.592 -2.167 1.00 57.03 90 ASP A C 1
ATOM 721 O O . ASP A 1 90 ? 61.125 -31.811 -2.967 1.00 57.03 90 ASP A O 1
#

Foldseek 3Di:
DDDDDDDDDDDDDDDDPQKDWFWAFQPPQAGEDPQHDPVRTDIDIDGPPRHHPDYDPPRPDPPPPPDPDDPPPPPPPPPDDDPVCVVPPD

Secondary structure (DSSP, 8-state):
----------PPPPPPTTEEEEEEETTT-SBPPTTS-TTTEEEEEEETT-S--SBPSSTT-TTGGGSSS-------------HHHHHS--